Protein AF-A0A0K0GFM9-F1 (afdb_monomer)

Sequence (106 aa):
MAGFAGGQVLLIRFAHQPLAAIHPEQGQVELYLDTPRRHPEQGLLEMEVHAPYRQLAPGAQMQAQEQWTLLRYTGPDEEQAQRQFLCSQAKALALANACDAPSAPR

pLDDT: mean 88.98, std 11.49, range [35.88, 97.75]

Foldseek 3Di:
DWDDDDQKIKDKDWDDDDPVQDDPPDDQKDWDWDQDPVCNVPIDIDIDGDDGRDDDDPPDDDDTDMDIDMDGHPDDPDPVSVLVVVVVCCVVVVPPPSDPDDDDDD

Radius of gyration: 17.35 Å; Cα contacts (8 Å, |Δi|>4): 113; chains: 1; bounding box: 36×41×49 Å

Mean predicted aligned error: 5.97 Å

Organism: Xanthomonas oryzae pv. oryzae (strain PXO99A) (NCBI:txid360094)

Secondary structure (DSSP, 8-state):
-EEEETTEEEEEEEPPPPGGGS-TTS-SEEEEEE--TT-GGG-EEEEEE--------TT------EEEEEEE--S-S-HHHHHHHHHHHTTTTT-TTSSPPPPPP-

Solvent-accessible surface area (backbone atoms only — not comparable to full-atom values): 6974 Å² total; per-residue (Å²): 94,76,48,80,56,96,52,28,32,44,34,46,46,65,79,85,69,61,73,89,30,42,48,96,91,52,60,60,66,42,79,50,76,47,66,45,90,93,46,58,89,74,38,46,80,47,78,50,73,60,64,73,53,72,91,72,59,93,92,59,84,87,85,77,68,73,48,78,46,82,44,85,36,88,70,66,100,40,74,69,54,49,50,52,51,54,45,75,39,22,76,87,67,67,46,78,83,73,67,66,75,81,78,74,86,128

InterPro domains:
  IPR025488 Protein of unknown function DUF4380 [PF14315] (1-71)

Nearest PDB structures (foldseek):
  7sqc-assembly1_9E  TM=1.348E-01  e=4.955E+00  Chlamydomonas reinhardtii

Structure (mmCIF, N/CA/C/O backbone):
data_AF-A0A0K0GFM9-F1
#
_entry.id   AF-A0A0K0GFM9-F1
#
loop_
_atom_site.group_PDB
_atom_site.id
_atom_site.type_symbol
_atom_site.label_atom_id
_atom_site.label_alt_id
_atom_site.label_comp_id
_atom_site.label_asym_id
_atom_site.label_entity_id
_atom_site.label_seq_id
_atom_site.pdbx_PDB_ins_code
_atom_site.Cartn_x
_atom_site.Cartn_y
_atom_site.Cartn_z
_atom_site.occupancy
_atom_site.B_iso_or_equiv
_atom_site.auth_seq_id
_atom_site.auth_comp_id
_atom_site.auth_asym_id
_atom_site.auth_atom_id
_atom_site.pdbx_PDB_model_num
ATOM 1 N N . MET A 1 1 ? 0.020 -0.419 3.127 1.00 87.81 1 MET A N 1
ATOM 2 C CA . MET A 1 1 ? -0.416 0.791 3.860 1.00 87.81 1 MET A CA 1
ATOM 3 C C . MET A 1 1 ? -1.804 0.570 4.455 1.00 87.81 1 MET A C 1
ATOM 5 O O . MET A 1 1 ? -2.573 -0.191 3.876 1.00 87.81 1 MET A O 1
ATOM 9 N N . ALA A 1 2 ? -2.119 1.210 5.584 1.00 91.25 2 ALA A N 1
ATOM 10 C CA . ALA A 1 2 ? -3.467 1.268 6.150 1.00 91.25 2 ALA A CA 1
ATOM 11 C C . ALA A 1 2 ? -3.820 2.725 6.489 1.00 91.25 2 ALA A C 1
ATOM 13 O O . ALA A 1 2 ? -3.020 3.396 7.134 1.00 91.25 2 ALA A O 1
ATOM 14 N N . GLY A 1 3 ? -4.988 3.197 6.051 1.00 91.88 3 GLY A N 1
ATOM 15 C CA . GLY A 1 3 ? -5.524 4.520 6.379 1.00 91.88 3 GLY A CA 1
ATOM 16 C C . GLY A 1 3 ? -6.866 4.397 7.094 1.00 91.88 3 GLY A C 1
ATOM 17 O O . GLY A 1 3 ? -7.748 3.685 6.612 1.00 91.88 3 GLY A O 1
ATOM 18 N N . PHE A 1 4 ? -7.013 5.071 8.234 1.00 93.56 4 PHE A N 1
ATOM 19 C CA . PHE A 1 4 ? -8.217 5.054 9.064 1.00 93.56 4 PHE A CA 1
ATOM 20 C C . PHE A 1 4 ? -8.964 6.378 8.917 1.00 93.56 4 PHE A C 1
ATOM 22 O O . PHE A 1 4 ? -8.383 7.443 9.095 1.00 93.56 4 PHE A O 1
ATOM 29 N N . ALA A 1 5 ? -10.249 6.320 8.579 1.00 91.00 5 ALA A N 1
ATOM 30 C CA . ALA A 1 5 ? -11.104 7.501 8.486 1.00 91.00 5 ALA A CA 1
ATOM 31 C C . ALA A 1 5 ? -12.568 7.077 8.582 1.00 91.00 5 ALA A C 1
ATOM 33 O O . ALA A 1 5 ? -12.926 6.029 8.062 1.00 91.00 5 ALA A O 1
ATOM 34 N N . GLY A 1 6 ? -13.434 7.870 9.215 1.00 91.25 6 GLY A N 1
ATOM 35 C CA . GLY A 1 6 ? -14.891 7.686 9.110 1.00 91.25 6 GLY A CA 1
ATOM 36 C C . GLY A 1 6 ? -15.430 6.305 9.519 1.00 91.25 6 GLY A C 1
ATOM 37 O O . GLY A 1 6 ? -16.395 5.830 8.929 1.00 91.25 6 GLY A O 1
ATOM 38 N N . GLY A 1 7 ? -14.817 5.636 10.501 1.00 95.56 7 GLY A N 1
ATOM 39 C CA . GLY A 1 7 ? -15.282 4.324 10.970 1.00 95.56 7 GLY A CA 1
ATOM 40 C C . GLY A 1 7 ? -14.873 3.137 10.081 1.00 95.56 7 GLY A C 1
ATOM 41 O O . GLY A 1 7 ? -15.445 2.044 10.182 1.00 95.56 7 GLY A O 1
ATOM 42 N N . GLN A 1 8 ? -13.907 3.346 9.190 1.00 96.94 8 GLN A N 1
ATOM 43 C CA . GLN A 1 8 ? -13.378 2.343 8.273 1.00 96.94 8 GLN A CA 1
ATOM 44 C C . GLN A 1 8 ? -11.852 2.406 8.215 1.00 96.94 8 GLN A C 1
ATOM 46 O O . GLN A 1 8 ? -11.231 3.407 8.578 1.00 96.94 8 GLN A O 1
ATOM 51 N N . VAL A 1 9 ? -11.260 1.325 7.721 1.00 96.12 9 VAL A N 1
ATOM 52 C CA . VAL A 1 9 ? -9.856 1.272 7.332 1.00 96.12 9 VAL A CA 1
ATOM 53 C C . VAL A 1 9 ? -9.737 0.811 5.888 1.00 96.12 9 VAL A C 1
ATOM 55 O O . VAL A 1 9 ? -10.315 -0.207 5.496 1.00 96.12 9 VAL A O 1
ATOM 58 N N . LEU A 1 10 ? -8.977 1.568 5.104 1.00 95.19 10 LEU A N 1
ATOM 59 C CA . LEU A 1 10 ? -8.543 1.188 3.769 1.00 95.19 10 LEU A CA 1
ATOM 60 C C . LEU A 1 10 ? -7.139 0.595 3.870 1.00 95.19 10 LEU A C 1
ATOM 62 O O . LEU A 1 10 ? -6.194 1.283 4.251 1.00 95.19 10 LEU A O 1
ATOM 66 N N . LEU A 1 11 ? -6.999 -0.680 3.518 1.00 93.44 11 LEU A N 1
ATOM 67 C CA . LEU A 1 11 ? -5.708 -1.335 3.363 1.00 93.44 11 LEU A CA 1
ATOM 68 C C . LEU A 1 11 ? -5.353 -1.413 1.883 1.00 93.44 11 LEU A C 1
ATOM 70 O O . LEU A 1 11 ? -6.102 -1.988 1.095 1.00 93.44 11 LEU A O 1
ATOM 74 N N . ILE A 1 12 ? -4.180 -0.895 1.540 1.00 91.75 12 ILE A N 1
ATOM 75 C CA . ILE A 1 12 ? -3.599 -0.945 0.198 1.00 91.75 12 ILE A CA 1
ATOM 76 C C . ILE A 1 12 ? -2.358 -1.836 0.253 1.00 91.75 12 ILE A C 1
ATOM 78 O O . ILE A 1 12 ? -1.481 -1.643 1.108 1.00 91.75 12 ILE A O 1
ATOM 82 N N . ARG A 1 13 ? -2.304 -2.848 -0.616 1.00 91.75 13 ARG A N 1
ATOM 83 C CA . ARG A 1 13 ? -1.248 -3.870 -0.654 1.00 91.75 13 ARG A CA 1
ATOM 84 C C . ARG A 1 13 ? -0.737 -4.074 -2.070 1.00 91.75 13 ARG A C 1
ATOM 86 O O . ARG A 1 13 ? -1.526 -4.183 -2.998 1.00 91.75 13 ARG A O 1
ATOM 93 N N . PHE A 1 14 ? 0.568 -4.227 -2.204 1.00 90.69 14 PHE A N 1
ATOM 94 C CA . PHE A 1 14 ? 1.263 -4.506 -3.456 1.00 90.69 14 PHE A CA 1
ATOM 95 C C . PHE A 1 14 ? 2.435 -5.447 -3.161 1.00 90.69 14 PHE A C 1
ATOM 97 O O . PHE A 1 14 ? 2.890 -5.558 -2.020 1.00 90.69 14 PHE A O 1
ATOM 104 N N . ALA A 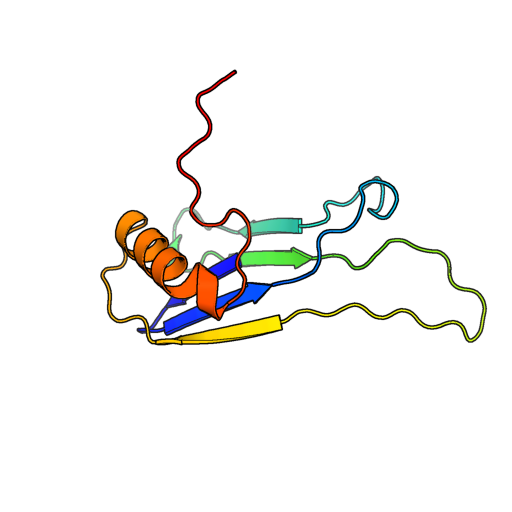1 15 ? 2.914 -6.158 -4.180 1.00 89.06 15 ALA A N 1
ATOM 105 C CA . ALA A 1 15 ? 4.060 -7.045 -4.026 1.00 89.06 15 ALA A CA 1
ATOM 106 C C . ALA A 1 15 ? 5.366 -6.240 -3.948 1.00 89.06 15 ALA A C 1
ATOM 108 O O . ALA A 1 15 ? 5.631 -5.390 -4.802 1.00 89.06 15 ALA A O 1
ATOM 109 N N . HIS A 1 16 ? 6.205 -6.536 -2.952 1.00 89.69 16 HIS A N 1
ATOM 110 C CA . HIS A 1 16 ? 7.553 -5.980 -2.890 1.00 89.69 16 HIS A CA 1
ATOM 111 C C . HIS A 1 16 ? 8.413 -6.511 -4.047 1.00 89.69 16 HIS A C 1
ATOM 113 O O . HIS A 1 16 ? 8.380 -7.703 -4.354 1.00 89.69 16 HIS A O 1
ATOM 119 N N . GLN A 1 17 ? 9.158 -5.620 -4.697 1.00 92.44 17 GLN A N 1
ATOM 120 C CA . GLN A 1 17 ? 10.057 -5.938 -5.793 1.00 92.44 17 GLN A CA 1
ATOM 121 C C . GLN A 1 17 ? 11.450 -6.235 -5.235 1.00 92.44 17 GLN A C 1
ATOM 123 O O . GLN A 1 17 ? 11.867 -5.625 -4.247 1.00 92.44 17 GLN A O 1
ATOM 128 N N . PRO A 1 18 ? 12.207 -7.154 -5.856 1.00 93.06 18 PRO A N 1
ATOM 129 C CA . PRO A 1 18 ? 13.622 -7.281 -5.545 1.00 93.06 18 PRO A CA 1
ATOM 130 C C . PRO A 1 18 ? 14.338 -5.968 -5.887 1.00 93.06 18 PRO A C 1
ATOM 132 O O . PRO A 1 18 ? 14.000 -5.323 -6.875 1.00 93.06 18 PRO A O 1
ATOM 135 N N . LEU A 1 19 ? 15.372 -5.608 -5.118 1.00 93.50 19 LEU A N 1
ATOM 136 C CA . LEU A 1 19 ? 16.098 -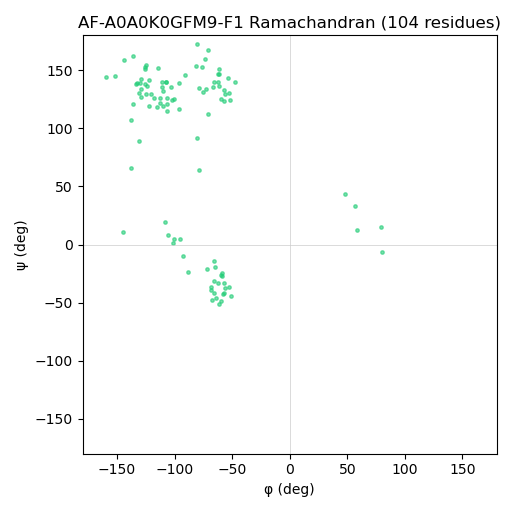4.341 -5.287 1.00 93.50 19 LEU A CA 1
ATOM 137 C C . LEU A 1 19 ? 16.599 -4.116 -6.725 1.00 93.50 19 LEU A C 1
ATOM 139 O O . LEU A 1 19 ? 16.536 -3.007 -7.235 1.00 93.50 19 LEU A O 1
ATOM 143 N N . ALA A 1 20 ? 17.031 -5.182 -7.403 1.00 94.94 20 ALA A N 1
ATOM 144 C CA . ALA A 1 20 ? 17.495 -5.130 -8.792 1.00 94.94 20 ALA A CA 1
ATOM 145 C C . ALA A 1 20 ? 16.402 -4.764 -9.819 1.00 94.94 20 ALA A C 1
ATOM 147 O O . ALA A 1 20 ? 16.724 -4.479 -10.968 1.00 94.94 20 ALA A O 1
ATOM 148 N N . ALA A 1 21 ? 15.127 -4.807 -9.427 1.00 94.50 21 ALA A N 1
ATOM 149 C CA . ALA A 1 21 ? 13.981 -4.432 -10.249 1.00 94.50 21 ALA A CA 1
ATOM 150 C C . ALA A 1 21 ? 13.368 -3.083 -9.831 1.00 94.50 21 ALA A C 1
ATOM 152 O O . ALA A 1 21 ? 12.295 -2.729 -10.316 1.00 94.50 21 ALA A O 1
ATOM 153 N N . ILE A 1 22 ? 14.017 -2.341 -8.930 1.00 95.44 22 ILE A N 1
ATOM 154 C CA . ILE A 1 22 ? 13.633 -0.979 -8.546 1.00 95.44 22 ILE A CA 1
ATOM 155 C C . ILE A 1 22 ? 14.488 -0.005 -9.368 1.00 95.44 22 ILE A C 1
ATOM 157 O O . ILE A 1 22 ? 15.676 -0.252 -9.584 1.00 95.44 22 ILE A O 1
ATOM 161 N N . HIS A 1 23 ? 13.890 1.081 -9.865 1.00 95.00 23 HIS A N 1
ATOM 162 C CA . HIS A 1 23 ? 14.641 2.101 -10.599 1.00 95.00 23 HIS A CA 1
ATOM 163 C C . HIS A 1 23 ? 15.710 2.731 -9.682 1.00 95.00 23 HIS A C 1
ATOM 165 O O . HIS A 1 23 ? 15.389 3.049 -8.540 1.00 95.00 23 HIS A O 1
ATOM 171 N N . PRO A 1 24 ? 16.959 2.958 -10.136 1.00 93.81 24 PRO A N 1
ATOM 172 C CA . PRO 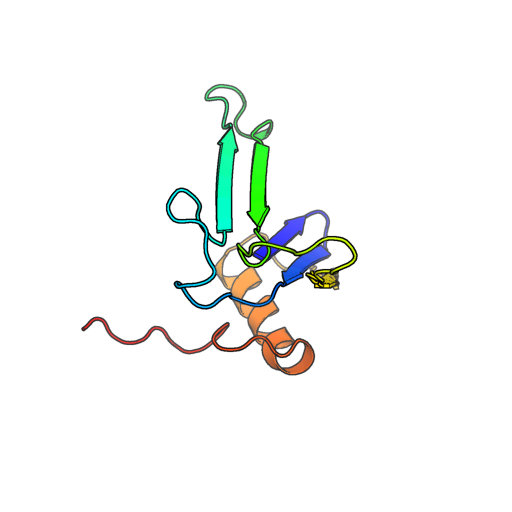A 1 24 ? 18.039 3.440 -9.263 1.00 93.81 24 PRO A CA 1
ATOM 173 C C . PRO A 1 24 ? 17.773 4.785 -8.573 1.00 93.81 24 PRO A C 1
ATOM 175 O O . PRO A 1 24 ? 18.363 5.067 -7.535 1.00 93.81 24 PRO A O 1
ATOM 178 N N . GLU A 1 25 ? 16.911 5.611 -9.163 1.00 94.50 25 GLU A N 1
ATOM 179 C CA . GLU A 1 25 ? 16.558 6.944 -8.656 1.00 94.50 25 GLU A CA 1
ATOM 180 C C . GLU A 1 25 ? 15.204 6.986 -7.936 1.00 94.50 25 GLU A C 1
ATOM 182 O O . GLU A 1 25 ? 14.791 8.061 -7.515 1.00 94.50 25 GLU A O 1
ATOM 187 N N . GLN A 1 26 ? 14.506 5.851 -7.808 1.00 93.75 26 GLN A N 1
ATOM 188 C CA . GLN A 1 26 ? 13.187 5.801 -7.173 1.00 93.75 26 GLN A CA 1
ATOM 189 C C . GLN A 1 26 ? 13.132 4.783 -6.038 1.00 93.75 26 GLN A C 1
ATOM 191 O O . GLN A 1 26 ? 13.860 3.786 -6.009 1.00 93.75 26 GLN A O 1
ATOM 196 N N . GLY A 1 27 ? 12.249 5.042 -5.080 1.00 92.12 27 GLY A N 1
ATOM 197 C CA . GLY A 1 27 ? 11.870 4.065 -4.070 1.00 92.12 27 GLY A CA 1
ATOM 198 C C . GLY A 1 27 ? 10.824 3.102 -4.619 1.00 92.12 27 GLY A C 1
ATOM 199 O O . GLY A 1 27 ? 10.020 3.456 -5.468 1.00 92.12 27 GLY A O 1
ATOM 200 N N . GLN A 1 28 ? 10.754 1.879 -4.086 1.00 92.12 28 GLN A N 1
ATOM 201 C CA . GLN A 1 28 ? 9.564 1.060 -4.346 1.00 92.12 28 GLN A CA 1
ATOM 202 C C . GLN A 1 28 ? 8.288 1.721 -3.785 1.00 92.12 28 GLN A C 1
ATOM 204 O O . GLN A 1 28 ? 7.196 1.535 -4.324 1.00 92.12 28 GLN A O 1
ATOM 209 N N . VAL A 1 29 ? 8.441 2.438 -2.672 1.00 92.38 29 VAL A N 1
ATOM 210 C CA . VAL A 1 29 ? 7.391 3.212 -2.017 1.00 92.38 29 VAL A CA 1
ATOM 211 C C . VAL A 1 29 ? 7.945 4.601 -1.777 1.00 92.38 29 VAL A C 1
ATOM 213 O O . VAL A 1 29 ? 9.005 4.737 -1.160 1.00 92.38 29 VAL A O 1
ATOM 216 N N . GLU A 1 30 ? 7.214 5.609 -2.223 1.00 93.56 30 GLU A N 1
ATOM 217 C CA . GLU A 1 30 ? 7.551 7.015 -2.032 1.00 93.56 30 GLU A CA 1
ATOM 218 C C . GLU A 1 30 ? 6.402 7.707 -1.298 1.00 93.56 30 GLU A C 1
ATOM 220 O O . GLU A 1 30 ? 5.229 7.385 -1.499 1.00 93.56 30 GLU A O 1
ATOM 225 N N . LEU A 1 31 ? 6.747 8.618 -0.386 1.00 90.94 31 LEU A N 1
ATOM 226 C CA . LEU A 1 31 ? 5.786 9.383 0.404 1.00 90.94 31 LEU A CA 1
ATOM 227 C C . LEU A 1 31 ? 6.036 10.866 0.165 1.00 90.94 31 LEU A C 1
ATOM 229 O O . LEU A 1 31 ? 7.104 11.380 0.505 1.00 90.94 31 LEU A O 1
ATOM 233 N N . TYR A 1 32 ? 5.030 11.548 -0.366 1.00 91.25 32 TYR A N 1
ATOM 234 C CA . TYR A 1 32 ? 5.045 12.988 -0.564 1.00 91.25 32 TYR A CA 1
ATOM 235 C C . TYR A 1 32 ? 4.120 13.621 0.469 1.00 91.25 32 TYR A C 1
ATOM 237 O O . TYR A 1 32 ? 2.940 13.285 0.564 1.00 91.25 32 TYR A O 1
ATOM 245 N N . LEU A 1 33 ? 4.679 14.507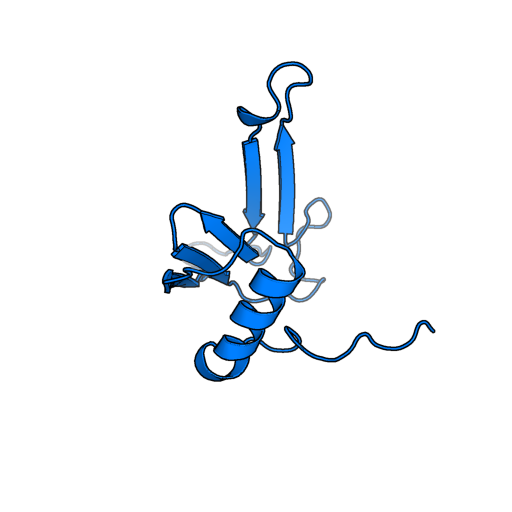 1.290 1.00 91.75 33 LEU A N 1
ATOM 246 C CA . LEU A 1 33 ? 3.947 15.197 2.343 1.00 91.75 33 LEU A CA 1
ATOM 247 C C . LEU A 1 33 ? 3.914 16.687 2.035 1.00 91.75 33 LEU A C 1
ATOM 249 O O . LEU A 1 33 ? 4.957 17.342 2.018 1.00 91.75 33 LEU A O 1
ATOM 253 N N . ASP A 1 34 ? 2.712 17.221 1.861 1.00 91.94 34 ASP A N 1
ATOM 254 C CA . ASP A 1 34 ? 2.461 18.653 1.943 1.00 91.94 34 ASP A CA 1
ATOM 255 C C . ASP A 1 34 ? 1.719 18.927 3.249 1.00 91.94 34 ASP A C 1
ATOM 257 O O . ASP A 1 34 ? 0.619 18.431 3.478 1.00 91.94 34 ASP A O 1
ATOM 261 N N . THR A 1 35 ? 2.338 19.663 4.167 1.00 90.75 35 THR A N 1
ATOM 262 C CA . THR A 1 35 ? 1.751 19.938 5.486 1.00 90.75 35 THR A CA 1
ATOM 263 C C . THR A 1 35 ? 1.835 21.433 5.788 1.00 90.75 35 THR A C 1
ATOM 265 O O . THR A 1 35 ? 2.819 21.905 6.374 1.00 90.75 35 THR A O 1
ATOM 268 N N . PRO A 1 36 ? 0.814 22.219 5.394 1.00 90.56 36 PRO A N 1
ATOM 269 C CA . PRO A 1 36 ? 0.795 23.656 5.620 1.00 90.56 36 PRO A CA 1
ATOM 270 C C . PRO A 1 36 ? 0.870 23.989 7.113 1.00 90.56 36 PRO A C 1
ATOM 272 O O . PRO A 1 36 ? 0.023 23.585 7.902 1.00 90.56 36 PRO A O 1
ATOM 275 N N . ARG A 1 37 ? 1.843 24.816 7.518 1.00 90.44 37 ARG A N 1
ATOM 276 C CA . ARG A 1 37 ? 2.065 25.152 8.943 1.00 90.44 37 ARG A CA 1
ATOM 277 C C . ARG A 1 37 ? 0.851 25.758 9.655 1.00 90.44 37 ARG A C 1
ATOM 279 O O . ARG A 1 37 ? 0.715 25.596 10.860 1.00 90.44 37 ARG A O 1
ATOM 286 N N . ARG A 1 38 ? 0.032 26.527 8.929 1.00 92.88 38 ARG A N 1
ATOM 287 C CA . ARG A 1 38 ? -1.140 27.229 9.482 1.00 92.88 38 ARG A CA 1
ATOM 288 C C . ARG A 1 38 ? -2.411 26.386 9.462 1.00 92.88 38 ARG A C 1
ATOM 290 O O . ARG A 1 38 ? -3.295 26.656 10.263 1.00 92.88 38 ARG A O 1
ATOM 297 N N . HIS A 1 39 ? -2.466 25.400 8.569 1.00 88.19 39 HIS A N 1
ATOM 298 C CA . HIS A 1 39 ? -3.621 24.535 8.361 1.00 88.19 39 HIS A CA 1
ATOM 299 C C . HIS A 1 39 ? -3.175 23.076 8.183 1.00 88.19 39 HIS A C 1
ATOM 301 O O . HIS A 1 39 ? -3.300 22.534 7.082 1.00 88.19 39 HIS A O 1
ATOM 307 N N . PRO A 1 40 ? -2.594 22.433 9.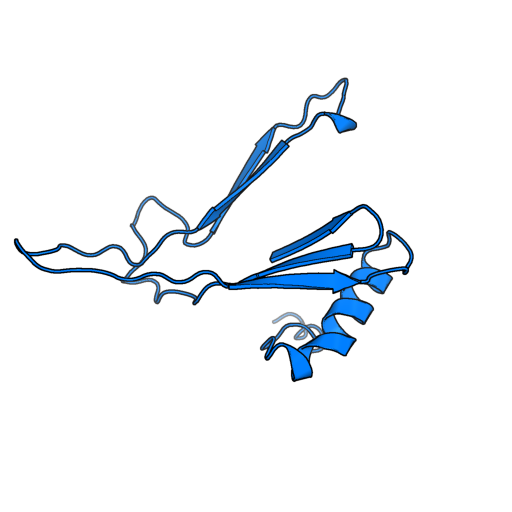217 1.00 85.56 40 PRO A N 1
ATOM 308 C CA . PRO A 1 40 ? -2.133 21.049 9.108 1.00 85.56 40 PRO A CA 1
ATOM 309 C C . PRO A 1 40 ? -3.257 20.074 8.735 1.00 85.56 40 PRO A C 1
ATOM 311 O O . PRO A 1 40 ? -3.000 19.056 8.103 1.00 85.56 40 PRO A O 1
ATOM 314 N N . GLU A 1 41 ? -4.504 20.403 9.080 1.00 84.19 41 GLU A N 1
ATOM 315 C CA . GLU A 1 41 ? -5.706 19.645 8.723 1.00 84.19 41 GLU A CA 1
ATOM 316 C C . GLU A 1 41 ? -5.997 19.620 7.216 1.00 84.19 41 GLU A C 1
ATOM 318 O O . GLU A 1 41 ? -6.738 18.762 6.749 1.00 84.19 41 GLU A O 1
ATOM 323 N N . GLN A 1 42 ? -5.420 20.558 6.461 1.00 87.38 42 GLN A N 1
ATOM 324 C CA . GLN A 1 42 ? -5.493 20.616 4.998 1.00 87.38 42 GLN A CA 1
ATOM 325 C C . GLN A 1 42 ? -4.276 19.956 4.341 1.00 87.38 42 GLN A C 1
ATOM 327 O O . GLN A 1 42 ? -4.122 20.033 3.124 1.00 87.38 42 GLN A O 1
ATOM 332 N N . GLY A 1 43 ? -3.388 19.354 5.139 1.00 87.56 43 GLY A N 1
ATOM 333 C CA . GLY A 1 43 ? -2.227 18.646 4.632 1.00 87.56 43 GLY A CA 1
ATOM 334 C C . GLY A 1 43 ? -2.617 17.458 3.757 1.00 87.56 43 GLY A C 1
ATOM 335 O O . GLY A 1 43 ? -3.625 16.789 3.989 1.00 87.56 43 GLY A O 1
ATOM 336 N N . LEU A 1 44 ? -1.787 17.193 2.755 1.00 88.31 44 LEU A N 1
ATOM 337 C CA . LEU A 1 44 ? -1.896 16.048 1.869 1.00 88.31 44 LEU A CA 1
ATOM 338 C C . LEU A 1 44 ? -0.749 15.079 2.161 1.00 88.31 44 LEU A C 1
ATOM 340 O O . LEU A 1 44 ? 0.417 15.469 2.223 1.00 88.31 44 LEU A O 1
ATOM 344 N N . LEU A 1 45 ? -1.097 13.804 2.302 1.00 86.56 45 LEU A N 1
ATOM 345 C CA . LEU A 1 45 ? -0.158 12.697 2.198 1.00 86.56 45 LEU A CA 1
ATOM 346 C C . LEU A 1 45 ? -0.476 11.951 0.906 1.00 86.56 45 LEU A C 1
ATOM 348 O O . LEU A 1 45 ? -1.571 11.405 0.763 1.00 86.56 45 LEU A O 1
ATOM 352 N N . GLU A 1 46 ? 0.489 11.900 0.001 1.00 89.06 46 GLU A N 1
ATOM 353 C CA . GLU A 1 46 ? 0.449 11.043 -1.175 1.00 89.06 46 GLU A CA 1
ATOM 354 C C . GLU A 1 46 ? 1.429 9.883 -0.997 1.00 89.06 46 GLU A C 1
ATOM 356 O O . GLU A 1 46 ? 2.534 10.043 -0.472 1.00 89.06 46 GLU A O 1
ATOM 361 N N . MET A 1 47 ? 0.995 8.699 -1.421 1.00 88.75 47 MET A N 1
ATOM 362 C CA . MET A 1 47 ? 1.831 7.512 -1.513 1.00 88.75 47 MET A CA 1
ATOM 363 C C . MET A 1 47 ? 1.887 7.078 -2.966 1.00 88.75 47 MET A C 1
ATOM 365 O O . MET A 1 47 ? 0.849 6.799 -3.565 1.00 88.75 47 MET A O 1
ATOM 369 N N . GLU A 1 48 ? 3.100 6.939 -3.477 1.00 90.94 48 GLU A N 1
ATOM 370 C CA . GLU A 1 48 ? 3.363 6.401 -4.803 1.00 90.94 48 GLU A CA 1
ATOM 371 C C . GLU A 1 48 ? 4.049 5.037 -4.677 1.00 90.94 48 GLU A C 1
ATOM 373 O O . GLU A 1 48 ? 4.885 4.814 -3.795 1.00 90.94 48 GLU A O 1
ATOM 378 N N . VAL A 1 49 ? 3.656 4.099 -5.539 1.00 92.38 49 VAL A N 1
ATOM 379 C CA . VAL A 1 49 ? 4.245 2.759 -5.611 1.00 92.38 49 VAL A CA 1
ATOM 380 C C . VAL A 1 49 ? 4.615 2.437 -7.045 1.00 92.38 49 VAL A C 1
ATOM 382 O O . VAL A 1 49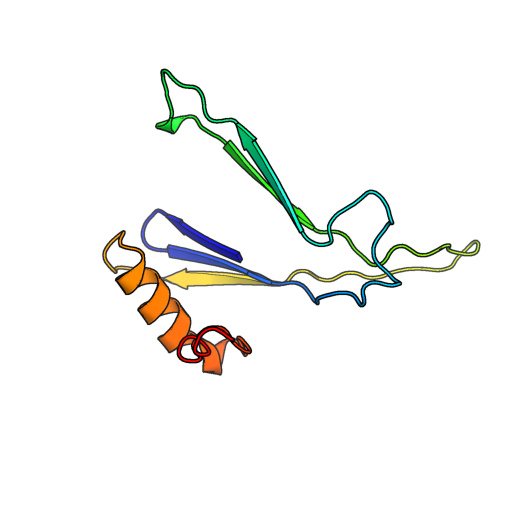 ? 3.850 2.705 -7.974 1.00 92.38 49 VAL A O 1
ATOM 385 N N . HIS A 1 50 ? 5.776 1.815 -7.233 1.00 91.56 50 HIS A N 1
ATOM 386 C CA . HIS A 1 50 ? 6.265 1.490 -8.571 1.00 91.56 50 HIS A CA 1
ATOM 387 C C . HIS A 1 50 ? 6.192 0.002 -8.881 1.00 91.56 50 HIS A C 1
ATOM 389 O O . HIS A 1 50 ? 6.489 -0.878 -8.067 1.00 91.56 50 HIS A O 1
ATOM 395 N N . ALA A 1 51 ? 5.805 -0.272 -10.123 1.00 91.69 51 ALA A N 1
ATOM 396 C CA . ALA A 1 51 ? 5.941 -1.578 -10.741 1.00 91.69 51 ALA A CA 1
ATOM 397 C C . ALA A 1 51 ? 7.429 -1.882 -11.045 1.00 91.69 51 ALA A C 1
ATOM 399 O O . ALA A 1 51 ? 8.258 -0.974 -11.001 1.00 91.69 51 ALA A O 1
ATOM 400 N N . PRO A 1 52 ? 7.795 -3.135 -11.384 1.00 91.62 52 PRO A N 1
ATOM 401 C CA . PRO A 1 52 ? 9.181 -3.468 -11.704 1.00 91.62 52 PRO A CA 1
ATOM 402 C C . PRO A 1 52 ? 9.737 -2.603 -12.844 1.00 91.62 52 PRO A C 1
ATOM 404 O O . PRO A 1 52 ? 9.146 -2.548 -13.927 1.00 91.62 52 PRO A O 1
ATOM 407 N N . TYR A 1 53 ? 10.911 -2.010 -12.635 1.00 94.31 53 TYR A N 1
ATOM 408 C CA . TYR A 1 53 ? 11.659 -1.319 -13.677 1.00 94.31 53 TYR A CA 1
ATOM 409 C C . TYR A 1 53 ? 12.229 -2.339 -14.665 1.00 94.31 53 TYR A C 1
ATOM 411 O O . TYR A 1 53 ? 13.087 -3.157 -14.325 1.00 94.31 53 TYR A O 1
ATOM 419 N N . ARG A 1 54 ? 11.715 -2.329 -15.899 1.00 92.75 54 ARG A N 1
ATOM 420 C CA . ARG A 1 54 ? 12.139 -3.263 -16.945 1.00 92.75 54 ARG A CA 1
ATOM 421 C C . ARG A 1 54 ? 11.985 -2.675 -18.337 1.00 92.75 54 ARG A C 1
ATOM 423 O O . ARG A 1 54 ? 11.008 -1.991 -18.635 1.00 92.75 54 ARG A O 1
ATOM 430 N N . GLN A 1 55 ? 12.908 -3.033 -19.220 1.00 94.56 55 GLN A N 1
ATOM 431 C CA . GLN A 1 55 ? 12.786 -2.734 -20.639 1.00 94.56 55 GLN A CA 1
ATOM 432 C C . GLN A 1 55 ? 11.824 -3.724 -21.305 1.00 94.56 55 GLN A C 1
ATOM 434 O O . GLN A 1 55 ? 11.906 -4.933 -21.083 1.00 94.56 55 GLN A O 1
ATOM 439 N N . LEU A 1 56 ? 10.915 -3.213 -22.136 1.00 95.38 56 LEU A N 1
ATOM 440 C CA . LEU A 1 56 ? 9.978 -4.024 -22.909 1.00 95.38 56 LEU A CA 1
ATOM 441 C C . LEU A 1 56 ? 10.308 -3.974 -24.397 1.00 95.38 56 LEU A C 1
ATOM 443 O O . LEU A 1 56 ? 10.562 -2.909 -24.953 1.00 95.38 56 LEU A O 1
ATOM 447 N N . ALA A 1 57 ? 10.272 -5.138 -25.043 1.00 97.69 57 ALA A N 1
ATOM 448 C CA . ALA A 1 57 ? 10.281 -5.223 -26.496 1.00 97.69 57 ALA A CA 1
ATOM 449 C C . ALA A 1 57 ? 8.916 -4.792 -27.074 1.00 97.69 57 ALA A C 1
ATOM 451 O O . ALA A 1 57 ? 7.904 -4.853 -26.366 1.00 97.69 57 ALA A O 1
ATOM 452 N N . PRO A 1 58 ? 8.844 -4.413 -28.362 1.00 97.75 58 PRO A N 1
ATOM 453 C CA . PRO A 1 58 ? 7.570 -4.159 -29.028 1.00 97.75 58 PRO A CA 1
ATOM 454 C C . PRO A 1 58 ? 6.602 -5.342 -28.880 1.00 97.75 58 PRO A C 1
ATOM 456 O O . PRO A 1 58 ? 6.971 -6.491 -29.114 1.00 97.75 58 PRO A O 1
ATOM 459 N N . GLY A 1 59 ? 5.364 -5.061 -28.468 1.00 97.19 59 GLY A N 1
ATOM 460 C CA . GLY A 1 59 ? 4.327 -6.076 -28.239 1.00 97.19 59 GLY A CA 1
ATOM 461 C C . GLY A 1 59 ? 4.414 -6.818 -26.898 1.00 97.19 59 GLY A C 1
ATOM 462 O O . GLY A 1 59 ? 3.492 -7.563 -26.566 1.00 97.19 59 GLY A O 1
ATOM 463 N N . ALA A 1 60 ? 5.467 -6.609 -26.102 1.00 97.19 60 ALA A N 1
ATOM 464 C CA . ALA A 1 60 ? 5.554 -7.169 -24.757 1.00 97.19 60 ALA A CA 1
ATOM 465 C C . ALA A 1 60 ? 4.661 -6.401 -23.767 1.00 97.19 60 ALA A C 1
ATOM 467 O O . ALA A 1 60 ? 4.415 -5.206 -23.917 1.00 97.19 60 ALA A O 1
ATOM 468 N N . GLN A 1 61 ? 4.205 -7.090 -22.718 1.00 94.69 61 GLN A N 1
ATOM 469 C CA . GLN A 1 61 ? 3.284 -6.543 -21.718 1.00 94.69 61 GLN A CA 1
ATOM 470 C C . GLN A 1 61 ? 3.806 -6.787 -20.314 1.00 94.69 61 GLN A C 1
ATOM 472 O O . GLN A 1 61 ? 4.355 -7.859 -20.043 1.00 94.69 61 GLN A O 1
ATOM 477 N N . MET A 1 62 ? 3.603 -5.816 -19.423 1.00 92.50 62 MET A N 1
ATOM 478 C CA . MET A 1 62 ? 3.839 -5.959 -17.988 1.00 92.50 62 MET A CA 1
ATOM 479 C C . MET A 1 62 ? 2.550 -5.859 -17.203 1.00 92.50 62 MET A C 1
ATOM 481 O O . MET A 1 62 ? 1.622 -5.169 -17.613 1.00 92.50 62 MET A O 1
ATOM 485 N N . GLN A 1 63 ? 2.532 -6.525 -16.057 1.00 91.06 63 GLN A N 1
ATOM 486 C CA . GLN A 1 63 ? 1.452 -6.418 -15.102 1.00 91.06 63 GLN A CA 1
ATOM 487 C C . GLN A 1 63 ? 2.030 -6.029 -13.749 1.00 91.06 63 GLN A C 1
ATOM 489 O O . GLN A 1 63 ? 3.056 -6.554 -13.318 1.00 91.06 63 GLN A O 1
ATOM 494 N N . ALA A 1 64 ? 1.334 -5.115 -13.094 1.00 90.62 64 ALA A N 1
ATOM 495 C CA . ALA A 1 64 ? 1.438 -4.869 -11.673 1.00 90.62 64 ALA A CA 1
ATOM 496 C C . ALA A 1 64 ? 0.037 -4.996 -11.082 1.00 90.62 64 ALA A C 1
ATOM 498 O O . ALA A 1 64 ? -0.964 -4.833 -11.785 1.00 90.62 64 ALA A O 1
ATOM 499 N N . GLN A 1 65 ? -0.025 -5.330 -9.802 1.00 91.50 65 GLN A N 1
ATOM 500 C CA . GLN A 1 65 ? -1.278 -5.461 -9.085 1.00 91.50 65 GLN A CA 1
ATOM 501 C C . GLN A 1 65 ? -1.173 -4.735 -7.757 1.00 91.50 65 GLN A C 1
ATOM 503 O O . GLN A 1 65 ? -0.184 -4.865 -7.034 1.00 91.50 65 GLN A O 1
ATOM 508 N N . GLU A 1 66 ? -2.250 -4.036 -7.438 1.00 92.38 66 GLU A N 1
ATOM 509 C CA . GLU A 1 66 ? -2.503 -3.475 -6.130 1.00 92.38 66 GLU A CA 1
ATOM 510 C C . GLU A 1 66 ? -3.856 -3.996 -5.639 1.00 92.38 66 GLU A C 1
ATOM 512 O O . GLU A 1 66 ? -4.823 -4.084 -6.399 1.00 92.38 66 GLU A O 1
ATOM 517 N N . GLN A 1 67 ? -3.915 -4.400 -4.374 1.00 93.56 67 GLN A N 1
ATOM 518 C CA . GLN A 1 67 ? -5.112 -4.924 -3.738 1.00 93.56 67 GLN A CA 1
ATOM 519 C C . GLN A 1 67 ? -5.592 -3.963 -2.661 1.00 93.56 67 GLN A C 1
ATOM 521 O O . GLN A 1 67 ? -4.883 -3.683 -1.692 1.00 93.56 67 GLN A O 1
ATOM 526 N N . TRP A 1 68 ? -6.831 -3.505 -2.824 1.00 94.75 68 TRP A N 1
ATOM 527 C CA . TRP A 1 68 ? -7.497 -2.601 -1.896 1.00 94.75 68 TRP A CA 1
ATOM 528 C C . TRP A 1 68 ? -8.497 -3.401 -1.068 1.00 94.75 68 TRP A C 1
ATOM 530 O O . TRP A 1 68 ? -9.204 -4.273 -1.574 1.00 94.75 68 TRP A O 1
ATOM 540 N N . THR A 1 69 ? -8.527 -3.172 0.236 1.00 96.25 69 THR A N 1
ATOM 541 C CA . THR A 1 69 ? -9.437 -3.860 1.157 1.00 96.25 69 THR A CA 1
ATOM 542 C C . THR A 1 69 ? -10.028 -2.837 2.105 1.00 96.25 69 THR A C 1
ATOM 544 O O . THR A 1 69 ? -9.291 -2.166 2.820 1.00 96.25 69 THR A O 1
ATOM 547 N N . LEU A 1 70 ? -11.355 -2.729 2.108 1.00 96.88 70 LEU A N 1
ATOM 548 C CA . LEU A 1 70 ? -12.088 -1.852 3.009 1.00 96.88 70 LEU A CA 1
ATOM 549 C C . LEU A 1 70 ? -12.685 -2.679 4.146 1.00 96.88 70 LEU A C 1
ATOM 551 O O . LEU A 1 70 ? -13.418 -3.636 3.895 1.00 96.88 70 LEU A O 1
ATOM 555 N N . LEU A 1 71 ? -12.377 -2.313 5.388 1.00 97.00 71 LEU A N 1
ATOM 556 C CA . LEU A 1 71 ? -12.904 -2.976 6.580 1.00 97.00 71 LEU A CA 1
ATOM 557 C C . LEU A 1 71 ? -13.562 -1.956 7.496 1.00 97.00 71 LEU A C 1
ATOM 559 O O . LEU A 1 71 ? -13.150 -0.799 7.564 1.00 97.00 71 LEU A O 1
ATOM 563 N N . ARG A 1 72 ? -14.561 -2.404 8.252 1.00 97.62 72 ARG A N 1
ATOM 564 C CA . ARG A 1 72 ? -15.154 -1.593 9.313 1.00 97.62 72 ARG A CA 1
ATOM 565 C C . ARG A 1 72 ? -14.184 -1.489 10.490 1.00 97.62 72 ARG A C 1
ATOM 567 O O . ARG A 1 72 ? -13.675 -2.505 10.956 1.00 97.62 72 ARG A O 1
ATOM 574 N N . TYR A 1 73 ? -14.005 -0.278 11.004 1.00 97.31 73 TYR A N 1
ATOM 575 C CA . TYR A 1 73 ? -13.199 0.013 12.183 1.00 97.31 73 TYR A CA 1
ATOM 576 C C . TYR A 1 73 ? -13.918 1.021 13.077 1.00 97.31 73 TYR A C 1
ATOM 578 O O . TYR A 1 73 ? -14.001 2.196 12.753 1.00 97.31 73 TYR A O 1
ATOM 586 N N . THR A 1 74 ? -14.439 0.578 14.215 1.00 95.38 74 THR A N 1
ATOM 587 C CA . THR A 1 74 ? -15.123 1.457 15.183 1.00 95.38 74 THR A CA 1
ATOM 588 C C . THR A 1 74 ? -14.298 1.676 16.450 1.00 95.38 74 THR A C 1
ATOM 590 O O . THR A 1 74 ? -14.861 1.987 17.496 1.00 95.38 74 THR A O 1
ATOM 593 N N . GLY A 1 75 ? -12.989 1.418 16.383 1.00 95.62 75 GLY A N 1
ATOM 594 C CA . GLY A 1 75 ? -12.073 1.622 17.501 1.00 95.62 75 GLY A CA 1
ATOM 595 C C . GLY A 1 75 ? -11.637 3.088 17.650 1.00 95.62 75 GLY A C 1
ATOM 596 O O . GLY A 1 75 ? -11.955 3.908 16.786 1.00 95.62 75 GLY A O 1
ATOM 597 N N . PRO A 1 76 ? -10.920 3.416 18.739 1.00 95.81 76 PRO A N 1
ATOM 598 C CA . PRO A 1 76 ? -10.337 4.741 18.956 1.00 95.81 76 PRO A CA 1
ATOM 599 C C . PRO A 1 76 ? -9.320 5.126 17.877 1.00 95.81 76 PRO A C 1
ATOM 601 O O . PRO A 1 76 ? -8.623 4.266 17.348 1.00 95.81 76 PRO A O 1
ATOM 604 N N . ASP A 1 77 ? -9.167 6.420 17.602 1.00 93.12 77 ASP A N 1
ATOM 605 C CA . ASP A 1 77 ? -8.113 6.930 16.715 1.00 93.12 77 ASP A CA 1
ATOM 606 C C . ASP A 1 77 ? -6.754 6.988 17.441 1.00 93.12 77 ASP A C 1
ATOM 608 O O . ASP A 1 77 ? -6.204 8.048 17.728 1.00 93.12 77 ASP A O 1
ATOM 612 N N . GLU A 1 78 ? -6.253 5.814 17.828 1.00 94.56 78 GLU A N 1
ATOM 613 C CA . GLU A 1 78 ? -5.014 5.633 18.583 1.00 94.56 78 GLU A CA 1
ATOM 614 C C . GLU A 1 78 ? -4.131 4.592 17.889 1.00 94.56 78 GLU A C 1
ATOM 616 O O . GLU A 1 78 ? -4.598 3.499 17.555 1.00 94.56 78 GLU A O 1
ATOM 621 N N . GLU A 1 79 ? -2.835 4.885 17.727 1.00 91.44 79 GLU A N 1
ATOM 622 C CA . GLU A 1 79 ? -1.884 4.007 17.025 1.00 91.44 79 GLU A CA 1
ATOM 623 C C . GLU A 1 79 ? -1.943 2.561 17.547 1.00 91.44 79 GLU A C 1
ATOM 625 O O . GLU A 1 79 ? -1.997 1.606 16.770 1.00 91.44 79 GLU A O 1
ATOM 630 N N . GLN A 1 80 ? -1.989 2.386 18.870 1.00 93.06 80 GLN A N 1
ATOM 631 C CA . GLN A 1 80 ? -2.021 1.064 19.490 1.00 93.06 80 GLN A CA 1
ATOM 632 C C . GLN A 1 80 ? -3.315 0.302 19.164 1.00 93.06 80 GLN A C 1
ATOM 634 O O . GLN A 1 80 ? -3.260 -0.891 18.857 1.00 93.06 80 GLN A O 1
ATOM 639 N N . ALA A 1 81 ? -4.470 0.974 19.182 1.00 94.88 81 ALA A N 1
ATOM 640 C CA . ALA A 1 81 ? -5.755 0.367 18.838 1.00 94.88 81 ALA A CA 1
ATOM 641 C C . ALA A 1 81 ? -5.829 0.009 17.344 1.00 94.88 81 ALA A C 1
ATOM 643 O O . ALA A 1 81 ? -6.336 -1.055 16.976 1.00 94.88 81 ALA A O 1
ATOM 644 N N . GLN A 1 82 ? -5.294 0.869 16.476 1.00 94.31 82 GLN A N 1
ATOM 645 C CA . GLN A 1 82 ? -5.194 0.628 15.036 1.00 94.31 82 GLN A CA 1
ATOM 646 C C . GLN A 1 82 ? -4.277 -0.562 14.725 1.00 94.31 82 GLN A C 1
ATOM 648 O O . GLN A 1 82 ? -4.662 -1.459 13.971 1.00 94.31 82 GLN A O 1
ATOM 653 N N . ARG A 1 83 ? -3.097 -0.633 15.358 1.00 91.94 83 ARG A N 1
ATOM 654 C CA . ARG A 1 83 ? -2.173 -1.776 15.242 1.00 91.94 83 ARG A CA 1
ATOM 655 C C . ARG A 1 83 ? -2.821 -3.074 15.705 1.00 91.94 83 ARG A C 1
ATOM 657 O O . ARG A 1 83 ? -2.784 -4.062 14.977 1.00 91.94 83 ARG A O 1
ATOM 664 N N . GLN A 1 84 ? -3.457 -3.073 16.877 1.00 93.19 84 GLN A N 1
ATOM 665 C CA . GLN A 1 84 ? -4.167 -4.247 17.394 1.00 93.19 84 GLN A CA 1
ATOM 666 C C . GLN A 1 84 ? -5.264 -4.716 16.436 1.00 93.19 84 GLN A C 1
ATOM 668 O O . GLN A 1 84 ? -5.382 -5.916 16.175 1.00 93.19 84 GLN A O 1
ATOM 673 N N . PHE A 1 85 ? -6.031 -3.784 15.863 1.00 94.19 85 PHE A N 1
ATOM 674 C CA . PHE A 1 85 ? -7.028 -4.118 14.855 1.00 94.19 85 PHE A CA 1
ATOM 675 C C . PHE A 1 85 ? -6.391 -4.759 13.621 1.00 94.19 85 PHE A C 1
ATOM 677 O O . PHE A 1 85 ? -6.808 -5.852 13.239 1.00 94.19 85 PHE A O 1
ATOM 684 N N . LEU A 1 86 ? -5.358 -4.148 13.031 1.00 92.50 86 LEU A N 1
ATOM 685 C CA . LEU A 1 86 ? -4.657 -4.724 11.875 1.00 92.50 86 LEU A CA 1
ATOM 686 C C . LEU A 1 86 ? -4.120 -6.124 12.189 1.00 92.50 86 LEU A C 1
ATOM 688 O O . LEU A 1 86 ? -4.235 -7.030 11.363 1.00 92.50 86 LEU A O 1
ATOM 692 N N . CYS A 1 87 ? -3.644 -6.336 13.415 1.00 92.56 87 CYS A N 1
ATOM 693 C CA . CYS A 1 87 ? -3.186 -7.639 13.866 1.00 92.56 87 CYS A CA 1
ATOM 694 C C . CYS A 1 87 ? -4.278 -8.682 14.017 1.00 92.56 87 CYS A C 1
ATOM 696 O O . CYS A 1 87 ? -4.075 -9.830 13.620 1.00 92.56 87 CYS A O 1
ATOM 698 N N . SER A 1 88 ? -5.466 -8.287 14.472 1.00 93.06 88 SER A N 1
ATOM 699 C CA . SER A 1 88 ? -6.630 -9.178 14.458 1.00 93.06 88 SER A CA 1
ATOM 700 C C . SER A 1 88 ? -6.994 -9.643 13.038 1.00 93.06 88 SER A C 1
ATOM 702 O O . SER A 1 88 ? -7.535 -10.734 12.866 1.00 93.06 88 SER A O 1
ATOM 704 N N . GLN A 1 89 ? -6.652 -8.850 12.015 1.00 93.88 89 GLN A N 1
ATOM 705 C CA . GLN A 1 89 ? -6.929 -9.146 10.608 1.00 93.88 89 GLN A CA 1
ATOM 706 C C . GLN A 1 89 ? -5.780 -9.870 9.889 1.00 93.88 89 GLN A C 1
ATOM 708 O O . GLN A 1 89 ? -5.976 -10.358 8.774 1.00 93.88 89 GLN A O 1
ATOM 713 N N . ALA A 1 90 ? -4.595 -9.981 10.500 1.00 90.12 90 ALA A N 1
ATOM 714 C CA . ALA A 1 90 ? -3.377 -10.422 9.819 1.00 90.12 90 ALA A CA 1
ATOM 715 C C . ALA A 1 90 ? -3.516 -11.799 9.157 1.00 90.12 90 ALA A C 1
ATOM 717 O O . ALA A 1 90 ? -3.104 -11.975 8.012 1.00 90.12 90 ALA A O 1
ATOM 718 N N . LYS A 1 91 ? -4.168 -12.758 9.827 1.00 89.12 91 LYS A N 1
ATOM 719 C CA . LYS A 1 91 ? -4.412 -14.093 9.261 1.00 89.12 91 LYS A CA 1
ATOM 720 C C . LYS A 1 91 ? -5.387 -14.052 8.082 1.00 89.12 91 LYS A C 1
ATOM 722 O O . LYS A 1 91 ? -5.107 -14.646 7.047 1.00 89.12 91 LYS A O 1
ATOM 727 N N . ALA A 1 92 ? -6.517 -13.360 8.235 1.00 91.56 92 ALA A N 1
ATOM 728 C CA . ALA A 1 92 ? -7.555 -13.279 7.204 1.00 91.56 92 ALA A CA 1
ATOM 729 C C . ALA A 1 92 ? -7.067 -12.545 5.946 1.00 91.56 92 ALA A C 1
ATOM 731 O O . ALA A 1 92 ? -7.477 -12.861 4.833 1.00 91.56 92 ALA A O 1
ATOM 732 N N . LE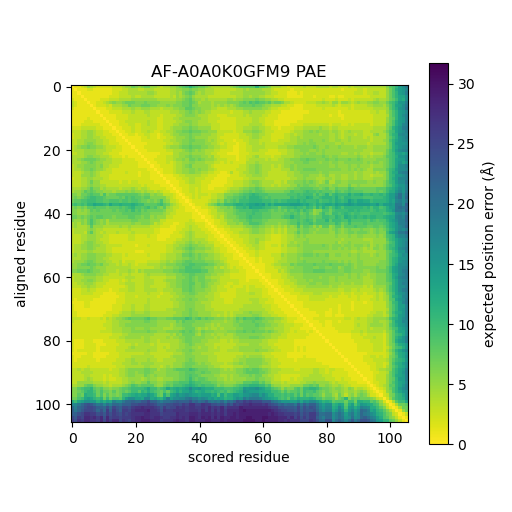U A 1 93 ? -6.165 -11.584 6.131 1.00 90.12 93 LEU A N 1
ATOM 733 C CA . LEU A 1 93 ? -5.602 -10.762 5.068 1.00 90.12 93 LEU A CA 1
ATOM 734 C C . LEU A 1 93 ? -4.204 -11.217 4.630 1.00 90.12 93 LEU A C 1
ATOM 736 O O . LEU A 1 93 ? -3.596 -10.538 3.811 1.00 90.12 93 LEU A O 1
ATOM 740 N N . ALA A 1 94 ? -3.676 -12.326 5.153 1.00 87.50 94 ALA A N 1
ATOM 741 C CA . ALA A 1 94 ? -2.316 -12.791 4.866 1.00 87.50 94 ALA A CA 1
ATOM 742 C C . ALA A 1 94 ? -1.242 -11.680 4.997 1.00 87.50 94 ALA A C 1
ATOM 744 O O . ALA A 1 94 ? -0.368 -11.533 4.142 1.00 87.50 94 ALA A O 1
ATOM 745 N N . LEU A 1 95 ? -1.321 -10.864 6.055 1.00 80.50 95 LEU A N 1
ATOM 746 C CA . LEU A 1 95 ? -0.351 -9.798 6.329 1.00 80.50 95 LEU A CA 1
ATOM 747 C C . LEU A 1 95 ? 0.896 -10.391 6.996 1.00 80.50 95 LEU A C 1
ATOM 749 O O . LEU A 1 95 ? 0.959 -10.516 8.219 1.00 80.50 95 LEU A O 1
ATOM 753 N N . ALA A 1 96 ? 1.887 -10.770 6.191 1.00 74.44 96 ALA A N 1
ATOM 754 C CA . ALA A 1 96 ? 3.176 -11.228 6.702 1.00 74.44 96 ALA A CA 1
ATOM 755 C C . ALA A 1 96 ? 3.881 -10.114 7.498 1.00 74.44 96 ALA A C 1
ATOM 757 O O . ALA A 1 96 ? 3.852 -8.951 7.094 1.00 74.44 96 ALA A O 1
ATOM 758 N N . ASN A 1 97 ? 4.523 -10.472 8.614 1.00 72.62 97 ASN A N 1
ATOM 759 C CA . ASN A 1 97 ? 5.326 -9.580 9.465 1.00 72.62 97 ASN A CA 1
ATOM 760 C C . ASN A 1 97 ? 4.584 -8.355 10.034 1.00 72.62 97 ASN A C 1
ATOM 762 O O . ASN A 1 97 ? 5.215 -7.432 10.542 1.00 72.62 97 ASN A O 1
ATOM 766 N N . ALA A 1 98 ? 3.250 -8.305 9.956 1.00 68.50 98 ALA A N 1
ATOM 767 C CA . ALA A 1 98 ? 2.496 -7.142 10.424 1.00 68.50 98 ALA A CA 1
ATOM 768 C C . ALA A 1 98 ? 2.476 -7.012 11.957 1.00 68.50 98 ALA A C 1
ATOM 770 O O . ALA A 1 98 ? 2.185 -5.933 12.472 1.00 68.50 98 ALA A O 1
ATOM 771 N N . CYS A 1 99 ? 2.733 -8.113 12.675 1.00 76.75 99 CYS A N 1
ATOM 772 C CA . CYS A 1 99 ? 2.388 -8.265 14.093 1.00 76.75 99 CYS A CA 1
ATOM 773 C C . CYS A 1 99 ? 3.397 -9.066 14.906 1.00 76.75 99 CYS A C 1
ATOM 775 O O . CYS A 1 99 ? 3.105 -9.433 16.046 1.00 76.75 99 CYS A O 1
ATOM 777 N N . ASP A 1 100 ? 4.561 -9.354 14.329 1.00 67.69 100 ASP A N 1
ATOM 778 C CA . ASP A 1 100 ? 5.638 -9.944 15.106 1.00 67.69 100 ASP A CA 1
ATOM 779 C C . ASP A 1 100 ? 6.102 -8.922 16.150 1.00 67.69 100 ASP A C 1
ATOM 781 O O . ASP A 1 100 ? 6.158 -7.716 15.887 1.00 67.69 100 ASP A O 1
ATOM 785 N N . ALA A 1 101 ? 6.393 -9.400 17.362 1.00 55.56 101 ALA A N 1
ATOM 786 C CA . ALA A 1 101 ? 6.985 -8.565 18.400 1.00 55.56 101 ALA A CA 1
ATOM 787 C C . ALA A 1 101 ? 8.264 -7.906 17.847 1.00 55.56 101 ALA A C 1
ATOM 789 O O . ALA A 1 101 ? 8.977 -8.551 17.072 1.00 55.56 101 ALA A O 1
ATOM 790 N N . PRO A 1 102 ? 8.573 -6.648 18.216 1.00 49.28 102 PRO A N 1
ATOM 791 C CA . PRO A 1 102 ? 9.759 -5.969 17.711 1.00 49.28 102 PRO A CA 1
ATOM 792 C C . PRO A 1 102 ? 10.986 -6.858 17.921 1.00 49.28 102 PRO A C 1
ATOM 794 O O . PRO A 1 102 ? 11.259 -7.299 19.040 1.00 49.28 102 PRO A O 1
ATOM 797 N N . SER A 1 103 ? 11.717 -7.142 16.841 1.00 48.91 103 SER A N 1
ATOM 798 C CA . SER A 1 103 ? 13.024 -7.777 16.951 1.00 48.91 103 SER A CA 1
ATOM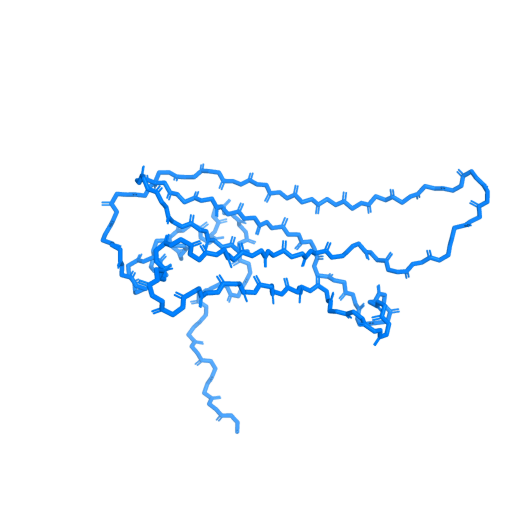 799 C C . SER A 1 103 ? 13.886 -6.893 17.844 1.00 48.91 103 SER A C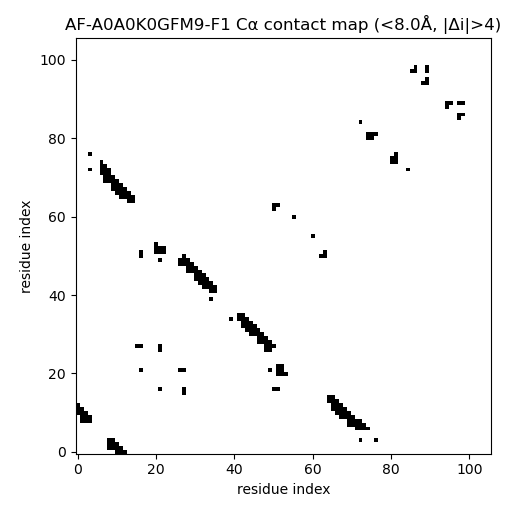 1
ATOM 801 O O . SER A 1 103 ? 14.035 -5.703 17.554 1.00 48.91 103 SER A O 1
ATOM 803 N N . ALA A 1 104 ? 14.416 -7.462 18.929 1.00 35.88 104 ALA A N 1
ATOM 804 C CA . ALA A 1 104 ? 15.347 -6.770 19.809 1.00 35.88 104 ALA A CA 1
ATOM 805 C C . ALA A 1 104 ? 16.446 -6.085 18.971 1.00 35.88 104 ALA A C 1
ATOM 807 O O . ALA A 1 104 ? 16.890 -6.672 17.976 1.00 35.88 104 ALA A O 1
ATOM 808 N N . PRO A 1 105 ? 16.859 -4.855 19.324 1.00 57.22 105 PRO A N 1
ATOM 809 C CA . PRO A 1 105 ? 17.888 -4.150 18.573 1.00 57.22 105 PRO A CA 1
ATOM 810 C C . PRO A 1 105 ? 19.164 -5.004 18.516 1.00 57.22 105 PRO A C 1
ATOM 812 O O . PRO A 1 105 ? 19.572 -5.573 19.530 1.00 57.22 105 PRO A O 1
ATOM 815 N N . ARG A 1 106 ? 19.738 -5.129 17.313 1.00 40.97 106 ARG A N 1
ATOM 816 C CA . ARG A 1 106 ? 21.093 -5.658 17.105 1.00 40.97 106 ARG A CA 1
ATOM 817 C C . ARG A 1 106 ? 22.129 -4.610 17.473 1.00 40.97 106 ARG A C 1
ATOM 819 O O . ARG A 1 106 ? 21.857 -3.421 17.195 1.00 40.97 106 ARG A O 1
#